Protein AF-F2WYL9-F1 (afdb_monomer_lite)

Radius of gyration: 19.85 Å; chains: 1; bounding box: 37×37×51 Å

Secondary structure (DSSP, 8-state):
-HHHHHHTT--GGGTTS--HHHHHHHHHHHHHHHHIIIIIS----EEEEEP-TT--HHHHHHHHHHHHTTT-EEEEE-HHHHGGGGGHHHHHHHHHHHHH-------SS-TTS-HHHHHHHHIIIII--S-----HHHHHHHHHHHHTTGGGSPP-

Structure (mmCIF, N/CA/C/O backbone):
data_AF-F2WYL9-F1
#
_entry.id   AF-F2WYL9-F1
#
loop_
_atom_site.group_PDB
_atom_site.id
_atom_site.type_symbol
_atom_site.label_atom_id
_atom_site.label_alt_id
_atom_site.label_comp_id
_atom_site.label_asym_id
_atom_site.label_entity_id
_atom_site.label_seq_id
_atom_site.pdbx_PDB_ins_code
_atom_site.Cartn_x
_atom_site.Cartn_y
_atom_site.Cartn_z
_atom_site.occupancy
_atom_site.B_iso_or_equiv
_atom_site.auth_seq_id
_atom_site.auth_comp_id
_atom_site.auth_asym_id
_atom_site.auth_atom_id
_atom_site.pdbx_PDB_model_num
ATOM 1 N N . VAL A 1 1 ? 11.515 -5.581 -8.769 1.00 95.75 1 VAL A N 1
ATOM 2 C CA . VAL A 1 1 ? 10.721 -6.826 -8.972 1.00 95.75 1 VAL A CA 1
ATOM 3 C C . VAL A 1 1 ? 11.004 -7.931 -7.950 1.00 95.75 1 VAL A C 1
ATOM 5 O O . VAL A 1 1 ? 10.072 -8.541 -7.438 1.00 95.75 1 VAL A O 1
ATOM 8 N N . ARG A 1 2 ? 12.271 -8.191 -7.610 1.00 97.56 2 ARG A N 1
ATOM 9 C CA . ARG A 1 2 ? 12.705 -9.272 -6.697 1.00 97.56 2 ARG A CA 1
ATOM 10 C C . ARG A 1 2 ? 11.898 -9.432 -5.397 1.00 97.56 2 ARG A C 1
ATOM 12 O O . ARG A 1 2 ? 11.542 -10.547 -5.045 1.00 97.56 2 ARG A O 1
ATOM 19 N N . ALA A 1 3 ? 11.575 -8.340 -4.701 1.00 98.12 3 ALA A N 1
ATOM 20 C CA . ALA A 1 3 ? 10.785 -8.400 -3.464 1.00 98.12 3 ALA A CA 1
ATOM 21 C C . ALA A 1 3 ? 9.373 -8.976 -3.678 1.00 98.12 3 ALA A C 1
ATOM 23 O O . ALA A 1 3 ? 8.871 -9.709 -2.834 1.00 98.12 3 ALA A O 1
ATOM 24 N N . LEU A 1 4 ? 8.754 -8.712 -4.832 1.00 98.44 4 LEU A N 1
ATOM 25 C CA . LEU A 1 4 ? 7.452 -9.283 -5.166 1.00 98.44 4 LEU A CA 1
ATOM 26 C C . LEU A 1 4 ? 7.575 -10.779 -5.461 1.00 98.44 4 LEU A C 1
ATOM 28 O O . LEU A 1 4 ? 6.789 -11.553 -4.938 1.00 98.44 4 LEU A O 1
ATOM 32 N N . LYS A 1 5 ? 8.616 -11.223 -6.177 1.00 98.44 5 LYS A N 1
ATOM 33 C CA . LYS A 1 5 ? 8.894 -12.665 -6.324 1.00 98.44 5 LYS A CA 1
ATOM 34 C C . LYS A 1 5 ? 9.099 -13.362 -4.976 1.00 98.44 5 LYS A C 1
ATOM 36 O O . LYS A 1 5 ? 8.623 -14.477 -4.788 1.00 98.44 5 LYS A O 1
ATOM 41 N N . TYR A 1 6 ? 9.761 -12.694 -4.031 1.00 98.31 6 TYR A N 1
ATOM 42 C CA . TYR A 1 6 ? 9.919 -13.198 -2.666 1.00 98.31 6 TYR A CA 1
ATOM 43 C C . TYR A 1 6 ? 8.570 -13.336 -1.945 1.00 98.31 6 TYR A C 1
ATOM 45 O O . TYR A 1 6 ? 8.294 -14.388 -1.377 1.00 98.31 6 TYR A O 1
ATOM 53 N N . ASN A 1 7 ? 7.691 -12.331 -2.040 1.00 98.38 7 ASN A N 1
ATOM 54 C CA . ASN A 1 7 ? 6.317 -12.430 -1.528 1.00 98.38 7 ASN A CA 1
ATOM 55 C C . ASN A 1 7 ? 5.516 -13.560 -2.200 1.00 98.38 7 ASN A C 1
ATOM 57 O O . ASN A 1 7 ? 4.626 -14.130 -1.581 1.00 98.38 7 ASN A O 1
ATOM 61 N N . GLY A 1 8 ? 5.851 -13.908 -3.444 1.00 98.06 8 GLY A N 1
ATOM 62 C CA . GLY A 1 8 ? 5.303 -15.060 -4.160 1.00 98.06 8 GLY A CA 1
ATOM 63 C C . GLY A 1 8 ? 5.914 -16.414 -3.785 1.00 98.06 8 GLY A C 1
ATOM 64 O O . GLY A 1 8 ? 5.547 -17.420 -4.390 1.00 98.06 8 GLY A O 1
ATOM 65 N N . GLY A 1 9 ? 6.839 -16.453 -2.819 1.00 97.94 9 GLY A N 1
ATOM 66 C CA . GLY A 1 9 ? 7.432 -17.678 -2.275 1.00 97.94 9 GLY A CA 1
ATOM 67 C C . GLY A 1 9 ? 8.815 -18.049 -2.819 1.00 97.94 9 GLY A C 1
ATOM 68 O O . GLY A 1 9 ? 9.329 -19.108 -2.464 1.00 97.94 9 GLY A O 1
ATOM 69 N N . VAL A 1 10 ? 9.448 -17.216 -3.654 1.00 98.06 10 VAL A N 1
ATOM 70 C CA . VAL A 1 10 ? 10.802 -17.509 -4.162 1.00 98.06 10 VAL A CA 1
ATOM 71 C C . VAL A 1 10 ? 11.840 -17.299 -3.053 1.00 98.06 10 VAL A C 1
ATOM 73 O O . VAL A 1 10 ? 11.892 -16.209 -2.473 1.00 98.06 10 VAL A O 1
ATOM 76 N N . PRO A 1 11 ? 12.715 -18.283 -2.770 1.00 97.25 11 PRO A N 1
ATOM 77 C CA . PRO A 1 11 ? 13.798 -18.116 -1.810 1.00 97.25 11 PRO A CA 1
ATOM 78 C C . PRO A 1 11 ? 14.732 -16.965 -2.188 1.00 97.25 11 PRO A C 1
ATOM 80 O O . PRO A 1 11 ? 14.992 -16.697 -3.359 1.00 97.25 11 PRO A O 1
ATOM 83 N N . LYS A 1 12 ? 15.322 -16.311 -1.182 1.00 95.75 12 LYS A N 1
ATOM 84 C CA . LYS A 1 12 ? 16.211 -15.153 -1.385 1.00 95.75 12 LYS A CA 1
ATOM 85 C C . LYS A 1 12 ? 17.369 -15.426 -2.361 1.00 95.75 12 LYS A C 1
ATOM 87 O O . LYS A 1 12 ? 17.791 -14.502 -3.057 1.00 95.75 12 LYS A O 1
ATOM 92 N N . ALA A 1 13 ? 17.870 -16.662 -2.396 1.00 96.12 13 ALA A N 1
ATOM 93 C CA . ALA A 1 13 ? 18.974 -17.081 -3.258 1.00 96.12 13 ALA A CA 1
ATOM 94 C C . ALA A 1 13 ? 18.611 -17.092 -4.756 1.00 96.12 13 ALA A C 1
ATOM 96 O O . ALA A 1 13 ? 19.484 -16.857 -5.586 1.00 96.12 13 ALA A O 1
ATOM 97 N N . ASP A 1 14 ? 17.329 -17.260 -5.094 1.00 95.75 14 ASP A N 1
ATOM 98 C CA . ASP A 1 14 ? 16.874 -17.532 -6.466 1.00 95.75 14 ASP A CA 1
ATOM 99 C C . ASP A 1 14 ? 16.188 -16.326 -7.131 1.00 95.75 14 ASP A C 1
ATOM 101 O O . ASP A 1 14 ? 15.687 -16.410 -8.251 1.00 95.75 14 ASP A O 1
ATOM 105 N N . LEU A 1 15 ? 16.182 -15.165 -6.466 1.00 96.56 15 LEU A N 1
ATOM 106 C CA . LEU A 1 15 ? 15.443 -13.973 -6.907 1.00 96.56 15 LEU A CA 1
ATOM 107 C C . LEU A 1 15 ? 15.947 -13.348 -8.217 1.00 96.56 15 LEU A C 1
ATOM 109 O O . LEU A 1 15 ? 15.254 -12.500 -8.779 1.00 96.56 15 LEU A O 1
ATOM 113 N N . ASN A 1 16 ? 17.141 -13.716 -8.679 1.00 96.25 16 ASN A N 1
ATOM 114 C CA . ASN A 1 16 ? 17.754 -13.142 -9.879 1.00 96.25 16 ASN A CA 1
ATOM 115 C C . ASN A 1 16 ? 17.255 -13.790 -11.178 1.00 96.25 16 ASN A C 1
ATOM 117 O O . ASN A 1 16 ? 17.472 -13.228 -12.245 1.00 96.25 16 ASN A O 1
ATOM 121 N N . ASN A 1 17 ? 16.587 -14.943 -11.097 1.00 96.44 17 ASN A N 1
ATOM 122 C CA . ASN A 1 17 ? 16.010 -15.609 -12.261 1.00 96.44 17 ASN A CA 1
ATOM 123 C C . ASN A 1 17 ? 14.619 -15.044 -12.550 1.00 96.44 17 ASN A C 1
ATOM 125 O O . ASN A 1 17 ? 13.868 -14.757 -11.612 1.00 96.44 17 ASN A O 1
ATOM 129 N N . GLU A 1 18 ? 14.265 -14.898 -13.827 1.00 98.06 18 GLU A N 1
ATOM 130 C CA . GLU A 1 18 ? 12.906 -14.519 -14.216 1.00 98.06 18 GLU A CA 1
ATOM 131 C C . GLU A 1 18 ? 11.893 -15.525 -13.654 1.00 98.06 18 GLU A C 1
ATOM 133 O O . GLU A 1 18 ? 12.087 -16.737 -13.759 1.00 98.06 18 GLU A O 1
ATOM 138 N N . ASN A 1 19 ? 10.812 -15.027 -13.048 1.00 98.12 19 ASN A N 1
ATOM 139 C CA . ASN A 1 19 ? 9.705 -15.879 -12.620 1.00 98.12 19 ASN A CA 1
ATOM 140 C C . ASN A 1 19 ? 8.388 -15.091 -12.581 1.00 98.12 19 ASN A C 1
ATOM 142 O O . ASN A 1 19 ? 8.024 -14.513 -11.553 1.00 98.12 19 ASN A O 1
ATOM 146 N N . LEU A 1 20 ? 7.677 -15.074 -13.712 1.00 98.56 20 LEU A N 1
ATOM 147 C CA . LEU A 1 20 ? 6.397 -14.374 -13.853 1.00 98.56 20 LEU A CA 1
ATOM 148 C C . LEU A 1 20 ? 5.303 -14.958 -12.952 1.00 98.56 20 LEU A C 1
ATOM 150 O O . LEU A 1 20 ? 4.512 -14.201 -12.401 1.00 98.56 20 LEU A O 1
ATOM 154 N N . GLU A 1 21 ? 5.286 -16.277 -12.748 1.00 98.38 21 GLU A N 1
ATOM 155 C CA . GLU A 1 21 ? 4.284 -16.938 -11.905 1.00 98.38 21 GLU A CA 1
ATOM 156 C C . GLU A 1 21 ? 4.423 -16.511 -10.437 1.00 98.38 21 GLU A C 1
ATOM 158 O O . GLU A 1 21 ? 3.450 -16.112 -9.795 1.00 98.38 21 GLU A O 1
ATOM 163 N N . ALA A 1 22 ? 5.642 -16.544 -9.897 1.00 98.31 22 ALA A N 1
ATOM 164 C CA . ALA A 1 22 ? 5.891 -16.086 -8.537 1.00 98.31 22 ALA A CA 1
ATOM 165 C C . ALA A 1 22 ? 5.689 -14.575 -8.395 1.00 98.31 22 ALA A C 1
ATOM 167 O O . ALA A 1 22 ? 5.165 -14.110 -7.384 1.00 98.31 22 ALA A O 1
ATOM 168 N N . LEU A 1 23 ? 6.079 -13.797 -9.406 1.00 98.50 23 LEU A N 1
ATOM 169 C CA . LEU A 1 23 ? 5.814 -12.364 -9.425 1.00 98.50 23 LEU A CA 1
ATOM 170 C C . LEU A 1 23 ? 4.308 -12.084 -9.349 1.00 98.50 23 LEU A C 1
ATOM 172 O O . LEU A 1 23 ? 3.888 -11.268 -8.530 1.00 98.50 23 LEU A O 1
ATOM 176 N N . GLU A 1 24 ? 3.496 -12.792 -10.135 1.00 98.44 24 GLU A N 1
ATOM 177 C CA . GLU A 1 24 ? 2.036 -12.692 -10.093 1.00 98.44 24 GLU A CA 1
ATOM 178 C C . GLU A 1 24 ? 1.464 -13.102 -8.732 1.00 98.44 24 GLU A C 1
ATOM 180 O O . GLU A 1 24 ? 0.591 -12.411 -8.211 1.00 98.44 24 GLU A O 1
ATOM 185 N N . LYS A 1 25 ? 2.000 -14.156 -8.106 1.00 98.56 25 LYS A N 1
ATOM 186 C CA . LYS A 1 25 ? 1.599 -14.590 -6.756 1.00 98.56 25 LYS A CA 1
ATOM 187 C C . LYS A 1 25 ? 1.953 -13.589 -5.655 1.00 98.56 25 LYS A C 1
ATOM 189 O O . LYS A 1 25 ? 1.237 -13.515 -4.662 1.00 98.56 25 LYS A O 1
ATOM 194 N N . GLY A 1 26 ? 3.036 -12.827 -5.804 1.00 98.56 26 GLY A N 1
ATOM 195 C CA . GLY A 1 26 ? 3.473 -11.847 -4.804 1.00 98.56 26 GLY A CA 1
ATOM 196 C C . GLY A 1 26 ? 3.006 -10.411 -5.045 1.00 98.56 26 GLY A C 1
ATOM 197 O O . GLY A 1 26 ? 3.045 -9.585 -4.130 1.00 98.56 26 GLY A O 1
ATOM 198 N N . LEU A 1 27 ? 2.522 -10.108 -6.250 1.00 98.50 27 LEU A N 1
ATOM 199 C CA . LEU A 1 27 ? 1.911 -8.829 -6.612 1.00 98.50 27 LEU A CA 1
ATOM 200 C C . LEU A 1 27 ? 0.766 -8.372 -5.689 1.00 98.50 27 LEU A C 1
ATOM 202 O O . LEU A 1 27 ? 0.722 -7.170 -5.418 1.00 98.50 27 LEU A O 1
ATOM 206 N N . PRO A 1 28 ? -0.107 -9.249 -5.145 1.00 98.50 28 PRO A N 1
ATOM 207 C CA . PRO A 1 28 ? -1.155 -8.849 -4.207 1.00 98.50 28 PRO A CA 1
ATOM 208 C C . PRO A 1 28 ? -0.656 -8.005 -3.030 1.00 98.50 28 PRO A C 1
ATOM 210 O O . PRO A 1 28 ? -1.379 -7.124 -2.575 1.00 98.50 28 PRO A O 1
ATOM 213 N N . ASN A 1 29 ? 0.591 -8.192 -2.581 1.00 98.69 29 ASN A N 1
ATOM 214 C CA . ASN A 1 29 ? 1.181 -7.341 -1.548 1.00 98.69 29 ASN A CA 1
ATOM 215 C C . ASN A 1 29 ? 1.260 -5.865 -1.989 1.00 98.69 29 ASN A C 1
ATOM 217 O O . ASN A 1 29 ? 0.783 -4.982 -1.279 1.00 98.69 29 ASN A O 1
ATOM 221 N N . LEU A 1 30 ? 1.800 -5.593 -3.182 1.00 98.62 30 LEU A N 1
ATOM 222 C CA . LEU A 1 30 ? 1.854 -4.239 -3.742 1.00 98.62 30 LEU A CA 1
ATOM 223 C C . LEU A 1 30 ? 0.451 -3.689 -4.005 1.00 98.62 30 LEU A C 1
ATOM 225 O O . LEU A 1 30 ? 0.172 -2.540 -3.667 1.00 98.62 30 LEU A O 1
ATOM 229 N N . LEU A 1 31 ? -0.427 -4.503 -4.595 1.00 98.25 31 LEU A N 1
ATOM 230 C CA . LEU A 1 31 ? -1.782 -4.077 -4.943 1.00 98.25 31 LEU A CA 1
ATOM 231 C C . LEU A 1 31 ? -2.582 -3.694 -3.693 1.00 98.25 31 LEU A C 1
ATOM 233 O O . LEU A 1 31 ? -3.231 -2.652 -3.695 1.00 98.25 31 LEU A O 1
ATOM 237 N N . LYS A 1 32 ? -2.432 -4.430 -2.585 1.00 98.50 32 LYS A N 1
ATOM 238 C CA . LYS A 1 32 ? -3.046 -4.063 -1.303 1.00 98.50 32 LYS A CA 1
ATOM 239 C C . LYS A 1 32 ? -2.548 -2.710 -0.787 1.00 98.50 32 LYS A C 1
ATOM 241 O O . LYS A 1 32 ? -3.344 -1.902 -0.316 1.00 98.50 32 LYS A O 1
ATOM 246 N N . HIS A 1 33 ? -1.253 -2.413 -0.906 1.00 98.62 33 HIS A N 1
ATOM 247 C CA . HIS A 1 33 ? -0.729 -1.093 -0.539 1.00 98.62 33 HIS A CA 1
ATOM 248 C C . HIS A 1 33 ? -1.263 0.023 -1.446 1.00 98.62 33 HIS A C 1
ATOM 250 O O . HIS A 1 33 ? -1.620 1.092 -0.949 1.00 98.62 33 HIS A O 1
ATOM 256 N N . VAL A 1 34 ? -1.375 -0.232 -2.752 1.00 98.06 34 VAL A N 1
ATOM 257 C CA . VAL A 1 34 ? -1.994 0.699 -3.704 1.00 98.06 34 VAL A CA 1
ATOM 258 C C . VAL A 1 34 ? -3.453 0.970 -3.331 1.00 98.06 34 VAL A C 1
ATOM 260 O O . VAL A 1 34 ? -3.851 2.132 -3.243 1.00 98.06 34 VAL A O 1
ATOM 263 N N . GLU A 1 35 ? -4.236 -0.070 -3.050 1.00 97.94 35 GLU A N 1
ATOM 264 C CA . GLU A 1 35 ? -5.625 0.051 -2.597 1.00 97.94 35 GLU A CA 1
ATOM 265 C C . GLU A 1 35 ? -5.733 0.815 -1.277 1.00 97.94 35 GLU A C 1
ATOM 267 O O . GLU A 1 35 ? -6.607 1.666 -1.133 1.00 97.94 35 GLU A O 1
ATOM 272 N N . ASN A 1 36 ? -4.842 0.577 -0.314 1.00 98.50 36 ASN A N 1
ATOM 273 C CA . ASN A 1 36 ? -4.866 1.307 0.952 1.00 98.50 36 ASN A CA 1
ATOM 274 C C . ASN A 1 36 ? -4.724 2.821 0.711 1.00 98.50 36 ASN A C 1
ATOM 276 O O . ASN A 1 36 ? -5.522 3.608 1.218 1.00 98.50 36 ASN A O 1
ATOM 280 N N . ILE A 1 37 ? -3.769 3.248 -0.117 1.00 97.56 37 ILE A N 1
ATOM 281 C CA . ILE A 1 37 ? -3.568 4.675 -0.416 1.00 97.56 37 ILE A CA 1
ATOM 282 C C . ILE A 1 37 ? -4.735 5.260 -1.222 1.00 97.56 37 ILE A C 1
ATOM 284 O O . ILE A 1 37 ? -5.281 6.306 -0.864 1.00 97.56 37 ILE A O 1
ATOM 288 N N . THR A 1 38 ? -5.150 4.575 -2.285 1.00 95.75 38 THR A N 1
ATOM 289 C CA . THR A 1 38 ? -6.126 5.110 -3.251 1.00 95.75 38 THR A CA 1
ATOM 290 C C . THR A 1 38 ? -7.574 4.973 -2.788 1.00 95.75 38 THR A C 1
ATOM 292 O O . THR A 1 38 ? -8.382 5.875 -3.006 1.00 95.75 38 THR A O 1
ATOM 295 N N . ASN A 1 39 ? -7.919 3.888 -2.094 1.00 96.12 39 ASN A N 1
ATOM 296 C CA . ASN A 1 39 ? -9.292 3.585 -1.696 1.00 96.12 39 ASN A CA 1
ATOM 297 C C . ASN A 1 39 ? -9.579 3.895 -0.229 1.00 96.12 39 ASN A C 1
ATOM 299 O O . ASN A 1 39 ? -10.702 4.316 0.056 1.00 96.12 39 ASN A O 1
ATOM 303 N N . VAL A 1 40 ? -8.619 3.717 0.687 1.00 97.50 40 VAL A N 1
ATOM 304 C CA . VAL A 1 40 ? -8.827 4.057 2.107 1.00 97.50 40 VAL A CA 1
ATOM 305 C C . VAL A 1 40 ? -8.512 5.526 2.334 1.00 97.50 40 VAL A C 1
ATOM 307 O O . VAL A 1 40 ? -9.408 6.267 2.725 1.00 97.50 40 VAL A O 1
ATOM 310 N N . TYR A 1 41 ? -7.292 5.962 2.016 1.00 97.75 41 TYR A N 1
ATOM 311 C CA . TYR A 1 41 ? -6.871 7.350 2.237 1.00 97.75 41 TYR A CA 1
ATOM 312 C C . TYR A 1 41 ? -7.298 8.319 1.131 1.00 97.75 41 TYR A C 1
ATOM 314 O O . TYR A 1 41 ? -7.184 9.525 1.326 1.00 97.75 41 TYR A O 1
ATOM 322 N N . LYS A 1 42 ? -7.816 7.815 0.001 1.00 96.19 42 LYS A N 1
ATOM 323 C CA . LYS A 1 42 ? -8.322 8.620 -1.129 1.00 96.19 42 LYS A CA 1
ATOM 324 C C . LYS A 1 42 ? -7.283 9.581 -1.715 1.00 96.19 42 LYS A C 1
ATOM 326 O O . LYS A 1 42 ? -7.622 10.673 -2.168 1.00 96.19 42 LYS A O 1
ATOM 331 N N . LEU A 1 43 ? -6.020 9.160 -1.720 1.00 95.38 43 LEU A N 1
ATOM 332 C CA . LEU A 1 43 ? -4.918 9.920 -2.300 1.00 95.38 43 LEU A CA 1
ATOM 333 C C . LEU A 1 43 ? -4.517 9.354 -3.668 1.00 95.38 43 LEU A C 1
ATOM 335 O O . LEU A 1 43 ? -4.507 8.131 -3.842 1.00 95.38 43 LEU A O 1
ATOM 339 N N . PRO A 1 44 ? -4.145 10.211 -4.637 1.00 94.88 44 PRO A N 1
ATOM 340 C CA . PRO A 1 44 ? -3.518 9.746 -5.865 1.00 94.88 44 PRO A CA 1
ATOM 341 C C . PRO A 1 44 ? -2.174 9.071 -5.556 1.00 94.88 44 PRO A C 1
ATOM 343 O O . PRO A 1 44 ? -1.451 9.487 -4.650 1.00 94.88 44 PRO A O 1
ATOM 346 N N . ALA A 1 45 ? -1.826 8.038 -6.324 1.00 95.62 45 ALA A N 1
ATOM 347 C CA . ALA A 1 45 ? -0.605 7.265 -6.123 1.00 95.62 45 ALA A CA 1
ATOM 348 C C . ALA A 1 45 ? 0.102 6.964 -7.448 1.00 95.62 45 ALA A C 1
ATOM 350 O O . ALA A 1 45 ? -0.532 6.785 -8.487 1.00 95.62 45 ALA A O 1
ATOM 351 N N . VAL A 1 46 ? 1.427 6.855 -7.372 1.00 97.50 46 VAL A N 1
ATOM 352 C CA . VAL A 1 46 ? 2.306 6.301 -8.407 1.00 97.50 46 VAL A CA 1
ATOM 353 C C . VAL A 1 46 ? 3.188 5.244 -7.759 1.00 97.50 46 VAL A C 1
ATOM 355 O O . VAL A 1 46 ? 3.681 5.434 -6.646 1.00 97.50 46 VAL A O 1
ATOM 358 N N . VAL A 1 47 ? 3.407 4.131 -8.453 1.00 98.56 47 VAL A N 1
ATOM 359 C CA . VAL A 1 47 ? 4.355 3.102 -8.022 1.00 98.56 47 VAL A CA 1
ATOM 360 C C . VAL A 1 47 ? 5.707 3.360 -8.679 1.00 98.56 47 VAL A C 1
ATOM 362 O O . VAL A 1 47 ? 5.826 3.366 -9.903 1.00 98.56 47 VAL A O 1
ATOM 365 N N . ALA A 1 48 ? 6.744 3.529 -7.864 1.00 98.44 48 ALA A N 1
ATOM 366 C CA . ALA A 1 48 ? 8.122 3.579 -8.334 1.00 98.44 48 ALA A CA 1
ATOM 367 C C . ALA A 1 48 ? 8.754 2.182 -8.247 1.00 98.44 48 ALA A C 1
ATOM 369 O O . ALA A 1 48 ? 8.878 1.618 -7.157 1.00 98.44 48 ALA A O 1
ATOM 370 N N . ILE A 1 49 ? 9.180 1.620 -9.379 1.00 97.62 49 ILE A N 1
ATOM 371 C CA . ILE A 1 49 ? 9.972 0.385 -9.392 1.00 97.62 49 ILE A CA 1
ATOM 372 C C . ILE A 1 49 ? 11.441 0.766 -9.450 1.00 97.62 49 ILE A C 1
ATOM 374 O O . ILE A 1 49 ? 11.900 1.316 -10.443 1.00 97.62 49 ILE A O 1
ATOM 378 N N . ASN A 1 50 ? 12.198 0.426 -8.412 1.00 97.38 50 ASN A N 1
ATOM 379 C CA . ASN A 1 50 ? 13.651 0.538 -8.469 1.00 97.38 50 ASN A CA 1
ATOM 380 C C . ASN A 1 50 ? 14.206 -0.494 -9.455 1.00 97.38 50 ASN A C 1
ATOM 382 O O . ASN A 1 50 ? 13.985 -1.695 -9.276 1.00 97.38 50 ASN A O 1
ATOM 386 N N . ALA A 1 51 ? 14.909 -0.014 -10.479 1.00 94.12 51 ALA A N 1
ATOM 387 C CA . ALA A 1 51 ? 15.526 -0.851 -11.494 1.00 94.12 51 ALA A CA 1
ATOM 388 C C . ALA A 1 51 ? 16.605 -1.745 -10.877 1.00 94.12 51 ALA A C 1
ATOM 390 O O . ALA A 1 51 ? 17.400 -1.304 -10.043 1.00 94.12 51 ALA A O 1
ATOM 391 N N . PHE A 1 52 ? 16.657 -2.997 -11.321 1.00 95.69 52 PHE A N 1
ATOM 392 C CA . PHE A 1 52 ? 17.715 -3.929 -10.958 1.00 95.69 52 PHE A CA 1
ATOM 393 C C . PHE A 1 52 ? 18.241 -4.621 -12.223 1.00 95.69 52 PHE A C 1
ATOM 395 O O . PHE A 1 52 ? 17.430 -4.940 -13.089 1.00 95.69 52 PHE A O 1
ATOM 402 N N . PRO A 1 53 ? 19.557 -4.895 -12.353 1.00 93.25 53 PRO A N 1
ATOM 403 C CA . PRO A 1 53 ? 20.131 -5.430 -13.596 1.00 93.25 53 PRO A CA 1
ATOM 404 C C . PRO A 1 53 ? 19.536 -6.757 -14.081 1.00 93.25 53 PRO A C 1
ATOM 406 O O . PRO A 1 53 ? 19.648 -7.085 -15.255 1.00 93.25 53 PRO A O 1
ATOM 409 N N . THR A 1 54 ? 18.946 -7.537 -13.174 1.00 95.00 54 THR A N 1
ATOM 410 C CA . THR A 1 54 ? 18.365 -8.853 -13.474 1.00 95.00 54 THR A CA 1
ATOM 411 C C . THR A 1 54 ? 16.865 -8.803 -13.745 1.00 95.00 54 THR A C 1
ATOM 413 O O . THR A 1 54 ? 16.290 -9.832 -14.080 1.00 95.00 54 THR A O 1
ATOM 416 N N . ASP A 1 55 ? 16.214 -7.656 -13.527 1.00 96.00 55 ASP A N 1
ATOM 417 C CA . ASP A 1 55 ? 14.776 -7.520 -13.755 1.00 96.00 55 ASP A CA 1
ATOM 418 C C . ASP A 1 55 ? 14.517 -7.525 -15.273 1.00 96.00 55 ASP A C 1
ATOM 420 O O . ASP A 1 55 ? 15.156 -6.783 -16.025 1.00 96.00 55 ASP A O 1
ATOM 424 N N . THR A 1 56 ? 13.592 -8.363 -15.742 1.00 97.81 56 THR A N 1
ATOM 425 C CA . THR A 1 56 ? 13.316 -8.481 -17.182 1.00 97.81 56 THR A CA 1
ATOM 426 C C . THR A 1 56 ? 12.217 -7.524 -17.638 1.00 97.81 56 THR A C 1
ATOM 428 O O . THR A 1 56 ? 11.367 -7.085 -16.860 1.00 97.81 56 THR A O 1
ATOM 431 N N . ALA A 1 57 ? 12.181 -7.224 -18.939 1.00 97.25 57 ALA A N 1
ATOM 432 C CA . ALA A 1 57 ? 11.115 -6.407 -19.519 1.00 97.25 57 ALA A CA 1
ATOM 433 C C . ALA A 1 57 ? 9.722 -7.039 -19.323 1.00 97.25 57 ALA A C 1
ATOM 435 O O . ALA A 1 57 ? 8.749 -6.318 -19.111 1.00 97.25 57 ALA A O 1
ATOM 436 N N . ALA A 1 58 ? 9.629 -8.375 -19.351 1.00 98.31 58 ALA A N 1
ATOM 437 C CA . ALA A 1 58 ? 8.379 -9.094 -19.121 1.00 98.31 58 ALA A CA 1
ATOM 438 C C . ALA A 1 58 ? 7.895 -8.939 -17.671 1.00 98.31 58 ALA A C 1
ATOM 440 O O . ALA A 1 58 ? 6.718 -8.665 -17.440 1.00 98.31 58 ALA A O 1
ATOM 441 N N . GLU A 1 59 ? 8.803 -9.042 -16.697 1.00 98.44 59 GLU A N 1
ATOM 442 C CA . GLU A 1 59 ? 8.479 -8.831 -15.285 1.00 98.44 59 GLU A CA 1
ATOM 443 C C . GLU A 1 59 ? 8.024 -7.396 -15.010 1.00 98.44 59 GLU A C 1
ATOM 445 O O . GLU A 1 59 ? 7.009 -7.183 -14.345 1.00 98.44 59 GLU A O 1
ATOM 450 N N . LEU A 1 60 ? 8.743 -6.404 -15.542 1.00 98.12 60 LEU A N 1
ATOM 451 C CA . LEU A 1 60 ? 8.377 -4.994 -15.392 1.00 98.12 60 LEU A CA 1
ATOM 452 C C . LEU A 1 60 ? 7.003 -4.706 -16.004 1.00 98.12 60 LEU A C 1
ATOM 454 O O . LEU A 1 60 ? 6.172 -4.058 -15.363 1.00 98.12 60 LEU A O 1
ATOM 458 N N . LYS A 1 61 ? 6.740 -5.248 -17.199 1.00 98.19 61 LYS A N 1
ATOM 459 C CA . LYS A 1 61 ? 5.450 -5.111 -17.876 1.00 98.19 61 LYS A CA 1
ATOM 460 C C . LYS A 1 61 ? 4.305 -5.732 -17.077 1.00 98.19 61 LYS A C 1
ATOM 462 O O . LYS A 1 61 ? 3.242 -5.126 -16.982 1.00 98.19 61 LYS A O 1
ATOM 467 N N . LEU A 1 62 ? 4.514 -6.901 -16.471 1.00 98.50 62 LEU A N 1
ATOM 468 C CA . LEU A 1 62 ? 3.493 -7.532 -15.634 1.00 98.50 62 LEU A CA 1
ATOM 469 C C . LEU A 1 62 ? 3.112 -6.643 -14.439 1.00 98.50 62 LEU A C 1
ATOM 471 O O . LEU A 1 62 ? 1.926 -6.499 -14.138 1.00 98.50 62 LEU A O 1
ATOM 475 N N . VAL A 1 63 ? 4.092 -6.021 -13.774 1.00 98.38 63 VAL A N 1
ATOM 476 C CA . VAL A 1 63 ? 3.805 -5.089 -12.668 1.00 98.38 63 VAL A CA 1
ATOM 477 C C . VAL A 1 63 ? 3.047 -3.860 -13.174 1.00 98.38 63 VAL A C 1
ATOM 479 O O . VAL A 1 63 ? 2.058 -3.463 -12.558 1.00 98.38 63 VAL A O 1
ATOM 482 N N . GLU A 1 64 ? 3.467 -3.287 -14.304 1.00 98.12 64 GLU A N 1
ATOM 483 C CA . GLU A 1 64 ? 2.788 -2.147 -14.927 1.00 98.12 64 GLU A CA 1
ATOM 484 C C . GLU A 1 64 ? 1.323 -2.456 -15.254 1.00 98.12 64 GLU A C 1
ATOM 486 O O . GLU A 1 64 ? 0.435 -1.715 -14.831 1.00 98.12 64 GLU A O 1
ATOM 491 N N . ASP A 1 65 ? 1.055 -3.571 -15.936 1.00 98.25 65 ASP A N 1
ATOM 492 C CA . ASP A 1 65 ? -0.297 -3.959 -16.342 1.00 98.25 65 ASP A CA 1
ATOM 493 C C . ASP A 1 65 ? -1.217 -4.163 -15.122 1.00 98.25 65 ASP A C 1
ATOM 495 O O . ASP A 1 65 ? -2.370 -3.721 -15.123 1.00 98.25 65 ASP A O 1
ATOM 499 N N . LYS A 1 66 ? -0.705 -4.781 -14.048 1.00 98.25 66 LYS A N 1
ATOM 500 C CA . LYS A 1 66 ? -1.476 -5.050 -12.822 1.00 98.25 66 LYS A CA 1
ATOM 501 C C . LYS A 1 66 ? -1.761 -3.781 -12.017 1.00 98.25 66 LYS A C 1
ATOM 503 O O . LYS A 1 66 ? -2.874 -3.621 -11.526 1.00 98.25 66 LYS A O 1
ATOM 508 N N . CYS A 1 67 ? -0.806 -2.857 -11.912 1.00 98.06 67 CYS A N 1
ATOM 509 C CA . CYS A 1 67 ? -1.041 -1.556 -11.277 1.00 98.06 67 CYS A CA 1
ATOM 510 C C . CYS A 1 67 ? -1.988 -0.675 -12.105 1.00 98.06 67 CYS A C 1
ATOM 512 O O . CYS A 1 67 ? -2.876 -0.027 -11.546 1.00 98.06 67 CYS A O 1
ATOM 514 N N . LYS A 1 68 ? -1.864 -0.704 -13.437 1.00 97.00 68 LYS A N 1
ATOM 515 C CA . LYS A 1 68 ? -2.727 0.055 -14.349 1.00 97.00 68 LYS A CA 1
ATOM 516 C C . LYS A 1 68 ? -4.188 -0.381 -14.268 1.00 97.00 68 LYS A C 1
ATOM 518 O O . LYS A 1 68 ? -5.072 0.463 -14.385 1.00 97.00 68 LYS A O 1
ATOM 523 N N . ALA A 1 69 ? -4.454 -1.663 -14.011 1.00 96.75 69 ALA A N 1
ATOM 524 C CA . ALA A 1 69 ? -5.808 -2.162 -13.759 1.00 96.75 69 ALA A CA 1
ATOM 525 C C . ALA A 1 69 ? -6.474 -1.526 -12.519 1.00 96.75 69 ALA A C 1
ATOM 527 O O . ALA A 1 69 ? -7.699 -1.462 -12.459 1.00 96.75 69 ALA A O 1
ATOM 528 N N . LEU A 1 70 ? -5.687 -1.006 -11.568 1.00 95.25 70 LEU A N 1
ATOM 529 C CA . LEU A 1 70 ? -6.159 -0.220 -10.419 1.00 95.25 70 LEU A CA 1
ATOM 530 C C . LEU A 1 70 ? -6.131 1.299 -10.671 1.00 95.25 70 LEU A C 1
ATOM 532 O O . LEU A 1 70 ? -6.314 2.086 -9.746 1.00 95.25 70 LEU A O 1
ATOM 536 N N . GLY A 1 71 ? -5.870 1.732 -11.908 1.00 94.69 71 GLY A N 1
ATOM 537 C CA . GLY A 1 71 ? -5.757 3.148 -12.263 1.00 94.69 71 GLY A CA 1
ATOM 538 C C . GLY A 1 71 ? -4.470 3.820 -11.776 1.00 94.69 71 GLY A C 1
ATOM 539 O O . GLY A 1 71 ? -4.402 5.048 -11.767 1.00 94.69 71 GLY A O 1
ATOM 540 N N . VAL A 1 72 ? -3.453 3.046 -11.380 1.00 97.00 72 VAL A N 1
ATOM 541 C CA . VAL A 1 72 ? -2.176 3.569 -10.879 1.00 97.00 72 VAL A CA 1
ATOM 542 C C . VAL A 1 72 ? -1.059 3.329 -11.882 1.00 97.00 72 VAL A C 1
ATOM 544 O O . VAL A 1 72 ? -0.820 2.208 -12.330 1.00 97.00 72 VAL A O 1
ATOM 547 N N . ASN A 1 73 ? -0.342 4.401 -12.211 1.00 97.25 73 ASN A N 1
ATOM 548 C CA . ASN A 1 73 ? 0.810 4.328 -13.095 1.00 97.25 73 ASN A CA 1
ATOM 549 C C . ASN A 1 73 ? 2.040 3.785 -12.367 1.00 97.25 73 ASN A C 1
ATOM 551 O O . ASN A 1 73 ? 2.239 4.001 -11.167 1.00 97.25 73 ASN A O 1
ATOM 555 N N . VAL A 1 74 ? 2.901 3.133 -13.142 1.00 98.12 74 VAL A N 1
ATOM 556 C CA . VAL A 1 74 ? 4.206 2.647 -12.703 1.00 98.12 74 VAL A CA 1
ATOM 557 C C . VAL A 1 74 ? 5.293 3.432 -13.423 1.00 98.12 74 VAL A C 1
ATOM 559 O O . VAL A 1 74 ? 5.204 3.663 -14.629 1.00 98.12 74 VAL A O 1
ATOM 562 N N . LYS A 1 75 ? 6.329 3.846 -12.692 1.00 98.19 75 LYS A N 1
ATOM 563 C CA . LYS A 1 75 ? 7.518 4.494 -13.251 1.00 98.19 75 LYS A CA 1
ATOM 564 C C . LYS A 1 75 ? 8.774 3.784 -12.773 1.00 98.19 75 LYS A C 1
ATOM 566 O O . LYS A 1 75 ? 8.918 3.480 -11.589 1.00 98.19 75 LYS A O 1
ATOM 571 N N . LEU A 1 76 ? 9.681 3.510 -13.706 1.00 97.00 76 LEU A N 1
ATOM 572 C CA . LEU A 1 76 ? 10.992 2.973 -13.376 1.00 97.00 76 LEU A CA 1
ATOM 573 C C . LEU A 1 76 ? 11.838 4.072 -12.722 1.00 97.00 76 LEU A C 1
ATOM 575 O O . LEU A 1 76 ? 11.826 5.221 -13.161 1.00 97.00 76 LEU A O 1
ATOM 579 N N . SER A 1 77 ? 12.560 3.700 -11.675 1.00 97.75 77 SER A N 1
ATOM 580 C CA . SER A 1 77 ? 13.486 4.544 -10.934 1.00 97.75 77 SER A CA 1
ATOM 581 C C . SER A 1 77 ? 14.888 3.963 -11.050 1.00 97.75 77 SER A C 1
ATOM 583 O O . SER A 1 77 ? 15.154 2.845 -10.605 1.00 97.75 77 SER A O 1
ATOM 585 N N . GLU A 1 78 ? 15.799 4.735 -11.629 1.00 97.31 78 GLU A N 1
ATOM 586 C CA . GLU A 1 78 ? 17.218 4.394 -11.774 1.00 97.31 78 GLU A CA 1
ATOM 587 C C . GLU A 1 78 ? 18.102 5.281 -10.884 1.00 97.31 78 GLU A C 1
ATOM 589 O O . GLU A 1 78 ? 19.307 5.395 -11.112 1.00 97.31 78 GLU A O 1
ATOM 594 N N . VAL A 1 79 ? 17.522 5.921 -9.860 1.00 96.81 79 VAL A N 1
ATOM 595 C CA . VAL A 1 79 ? 18.209 6.940 -9.044 1.00 96.81 79 VAL A CA 1
ATOM 596 C C . VAL A 1 79 ? 19.485 6.446 -8.371 1.00 96.81 79 VAL A C 1
ATOM 598 O O . VAL A 1 79 ? 20.406 7.224 -8.144 1.00 96.81 79 VAL A O 1
ATOM 601 N N . TRP A 1 80 ? 19.572 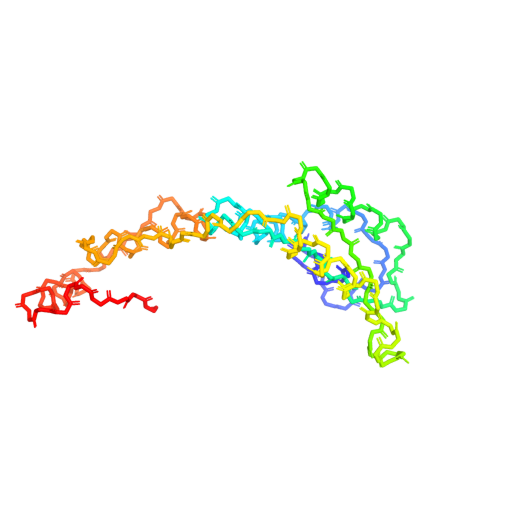5.147 -8.086 1.00 95.69 80 TRP A N 1
ATOM 602 C CA . TRP A 1 80 ? 20.778 4.548 -7.522 1.00 95.69 80 TRP A CA 1
ATOM 603 C C . TRP A 1 80 ? 21.954 4.560 -8.511 1.00 95.69 80 TRP A C 1
ATOM 605 O O . TRP A 1 80 ? 23.082 4.823 -8.111 1.00 95.69 80 TRP A O 1
ATOM 615 N N . ALA A 1 81 ? 21.693 4.312 -9.799 1.00 95.50 81 ALA A N 1
ATOM 616 C CA . ALA A 1 81 ? 22.724 4.251 -10.837 1.00 95.50 81 ALA A CA 1
ATOM 617 C C . ALA A 1 81 ? 22.974 5.609 -11.517 1.00 95.50 81 ALA A C 1
ATOM 619 O O . ALA A 1 81 ? 24.091 5.876 -11.953 1.00 95.50 81 ALA A O 1
ATOM 620 N N . LYS A 1 82 ? 21.941 6.454 -11.626 1.00 96.94 82 LYS A N 1
ATOM 621 C CA . LYS A 1 82 ? 21.954 7.698 -12.421 1.00 96.94 82 LYS A CA 1
ATOM 622 C C . LYS A 1 82 ? 21.684 8.965 -11.598 1.00 96.94 82 LYS A C 1
ATOM 624 O O . LYS A 1 82 ? 21.505 10.041 -12.161 1.00 96.94 82 LYS A O 1
ATOM 629 N N . GLY A 1 83 ? 21.614 8.866 -10.269 1.00 96.94 83 GLY A N 1
ATOM 630 C CA . GLY A 1 83 ? 21.284 10.003 -9.407 1.00 96.94 83 GLY A CA 1
ATOM 631 C C . GLY A 1 83 ? 19.922 10.617 -9.751 1.00 96.94 83 GLY A C 1
ATOM 632 O O . GLY A 1 83 ? 18.983 9.916 -10.120 1.00 96.94 83 GLY A O 1
ATOM 633 N N . GLY A 1 84 ? 19.804 11.943 -9.658 1.00 96.69 84 GLY A N 1
ATOM 634 C CA . GLY A 1 84 ? 18.540 12.643 -9.921 1.00 96.69 84 GLY A CA 1
ATOM 635 C C . GLY A 1 84 ? 17.964 12.410 -11.325 1.00 96.69 84 GLY A C 1
ATOM 636 O O . GLY A 1 84 ? 16.746 12.333 -11.471 1.00 96.69 84 GLY A O 1
ATOM 637 N N . GLU A 1 85 ? 18.815 12.221 -12.340 1.00 97.69 85 GLU A N 1
ATOM 638 C CA . GLU A 1 85 ? 18.382 11.961 -13.722 1.00 97.69 85 GLU A CA 1
ATOM 639 C C . GLU A 1 85 ? 17.544 10.677 -13.819 1.00 97.69 85 GLU A C 1
ATOM 641 O O . GLU A 1 85 ? 16.495 10.657 -14.462 1.00 97.69 85 GLU A O 1
ATOM 646 N N . GLY A 1 86 ? 17.933 9.634 -13.078 1.00 97.56 86 GLY A N 1
ATOM 647 C CA . GLY A 1 86 ? 17.205 8.364 -13.017 1.00 97.56 86 GLY A CA 1
ATOM 648 C C . GLY A 1 86 ? 15.842 8.435 -12.320 1.00 97.56 86 GLY A C 1
ATOM 649 O O . GLY A 1 86 ? 15.120 7.441 -12.307 1.00 97.56 86 GLY A O 1
ATOM 650 N N . GLY A 1 87 ? 15.491 9.573 -11.716 1.00 97.75 87 GLY A N 1
ATOM 651 C CA . GLY A 1 87 ? 14.220 9.795 -11.021 1.00 97.75 87 GLY A CA 1
ATOM 652 C C . GLY A 1 87 ? 13.257 10.721 -11.759 1.00 97.75 87 GLY A C 1
ATOM 653 O O . GLY A 1 87 ? 12.136 10.915 -11.289 1.00 97.75 87 GLY A O 1
ATOM 654 N N . VAL A 1 88 ? 13.659 11.293 -12.899 1.00 98.44 88 VAL A N 1
ATOM 655 C CA . VAL A 1 88 ? 12.883 12.325 -13.609 1.00 98.44 88 VAL A CA 1
ATOM 656 C C . VAL A 1 88 ? 11.482 11.838 -13.978 1.00 98.44 88 VAL A C 1
ATOM 658 O O . VAL A 1 88 ? 10.514 12.571 -13.797 1.00 98.44 88 VAL A O 1
ATOM 661 N N . GLU A 1 89 ? 11.343 10.598 -14.444 1.00 98.06 89 GLU A N 1
ATOM 662 C CA . GLU A 1 89 ? 10.039 10.062 -14.853 1.00 98.06 89 GLU A CA 1
ATOM 663 C C . GLU A 1 89 ? 9.101 9.803 -13.666 1.00 98.06 89 GLU A C 1
ATOM 665 O O . GLU A 1 89 ? 7.895 10.025 -13.778 1.00 98.06 89 GLU A O 1
ATOM 670 N N . VAL A 1 90 ? 9.645 9.409 -12.509 1.00 98.31 90 VAL A N 1
ATOM 671 C CA . VAL A 1 90 ? 8.875 9.327 -11.257 1.00 98.31 90 VAL A CA 1
ATOM 672 C C . VAL A 1 90 ? 8.451 10.731 -10.822 1.00 98.31 90 VAL A C 1
ATOM 674 O O . VAL A 1 90 ? 7.283 10.947 -10.514 1.00 98.31 90 VAL A O 1
ATOM 677 N N . ALA A 1 91 ? 9.370 11.702 -10.847 1.00 98.38 91 ALA A N 1
ATOM 678 C CA . ALA A 1 91 ? 9.100 13.079 -10.439 1.00 98.38 91 ALA A CA 1
ATOM 679 C C . ALA A 1 91 ? 8.025 13.749 -11.309 1.00 98.38 91 ALA A C 1
ATOM 681 O O . ALA A 1 91 ? 7.097 14.351 -10.773 1.00 98.38 91 ALA A O 1
ATOM 682 N N . LYS A 1 92 ? 8.101 13.597 -12.637 1.00 98.38 92 LYS A N 1
ATOM 683 C CA . LYS A 1 92 ? 7.071 14.088 -13.567 1.00 98.38 92 LYS A CA 1
ATOM 684 C C . LYS A 1 92 ? 5.700 13.504 -13.250 1.00 98.38 92 LYS A C 1
ATOM 686 O O . LYS A 1 92 ? 4.715 14.232 -13.262 1.00 98.38 92 LYS A O 1
ATOM 691 N N . GLU A 1 93 ? 5.633 12.207 -12.954 1.00 97.75 93 GLU A N 1
ATOM 692 C CA . GLU A 1 93 ? 4.366 11.561 -12.618 1.00 97.75 93 GLU A CA 1
ATOM 693 C C . GLU A 1 93 ? 3.813 12.041 -11.272 1.00 97.75 93 GLU A C 1
ATOM 695 O O . GLU A 1 93 ? 2.615 12.288 -11.167 1.00 97.75 93 GLU A O 1
ATOM 700 N N . VAL A 1 94 ? 4.670 12.247 -10.268 1.00 97.31 94 VAL A N 1
ATOM 701 C CA . VAL A 1 94 ? 4.271 12.851 -8.987 1.00 97.31 94 VAL A CA 1
ATOM 702 C C . VAL A 1 94 ? 3.698 14.254 -9.201 1.00 97.31 94 VAL A C 1
ATOM 704 O O . VAL A 1 94 ? 2.605 14.534 -8.715 1.00 97.31 94 VAL A O 1
ATOM 707 N N . VAL A 1 95 ? 4.384 15.115 -9.961 1.00 97.75 95 VAL A N 1
ATOM 708 C CA . VAL A 1 95 ? 3.897 16.470 -10.281 1.00 97.75 95 VAL A CA 1
ATOM 709 C C . VAL A 1 95 ? 2.556 16.401 -11.009 1.00 97.75 95 VAL A C 1
ATOM 711 O O . VAL A 1 95 ? 1.601 17.041 -10.580 1.00 97.75 95 VAL A O 1
ATOM 714 N N . ARG A 1 96 ? 2.438 15.546 -12.033 1.00 96.81 96 ARG A N 1
ATOM 715 C CA . ARG A 1 96 ? 1.187 15.346 -12.775 1.00 96.81 96 ARG A CA 1
ATOM 716 C C . ARG A 1 96 ? 0.032 14.933 -11.858 1.00 96.81 96 ARG A C 1
ATOM 718 O O . ARG A 1 96 ? -1.081 15.417 -12.033 1.00 96.81 96 ARG A O 1
ATOM 725 N N . LEU A 1 97 ? 0.270 14.031 -10.903 1.00 95.31 97 LEU A N 1
ATOM 726 C CA . LEU A 1 97 ? -0.746 13.590 -9.940 1.00 95.31 97 LEU A CA 1
ATOM 727 C C . LEU A 1 97 ? -1.146 14.696 -8.959 1.00 95.31 97 LEU A C 1
ATOM 729 O O . LEU A 1 97 ? -2.317 14.771 -8.596 1.00 95.31 97 LEU A O 1
ATOM 733 N N . ILE A 1 98 ? -0.204 15.547 -8.550 1.00 95.31 98 ILE A N 1
ATOM 734 C CA . ILE A 1 98 ? -0.479 16.710 -7.697 1.00 95.31 98 ILE A CA 1
ATOM 735 C C . ILE A 1 98 ? -1.311 17.751 -8.457 1.00 95.31 98 ILE A C 1
ATOM 737 O O . ILE A 1 98 ? -2.270 18.277 -7.905 1.00 95.31 98 ILE A O 1
ATOM 741 N N . GLU A 1 99 ? -0.973 18.030 -9.716 1.00 94.88 99 GLU A N 1
ATOM 742 C CA . GLU A 1 99 ? -1.654 19.040 -10.538 1.00 94.88 99 GLU A CA 1
ATOM 743 C C . GLU A 1 99 ? -3.040 18.590 -11.021 1.00 94.88 99 GLU A C 1
ATOM 745 O O . GLU A 1 99 ? -3.962 19.400 -11.089 1.00 94.88 99 GLU A O 1
ATOM 750 N N . ALA A 1 100 ? -3.201 17.309 -11.369 1.00 89.06 100 ALA A N 1
ATOM 751 C CA . ALA A 1 100 ? -4.465 16.760 -11.869 1.00 89.06 100 ALA A CA 1
ATOM 752 C C . ALA A 1 100 ? -5.393 16.237 -10.761 1.00 89.06 100 ALA A C 1
ATOM 754 O O . ALA A 1 100 ? -6.568 15.967 -11.015 1.00 89.06 100 ALA A O 1
ATOM 755 N N . GLY A 1 101 ? -4.859 16.0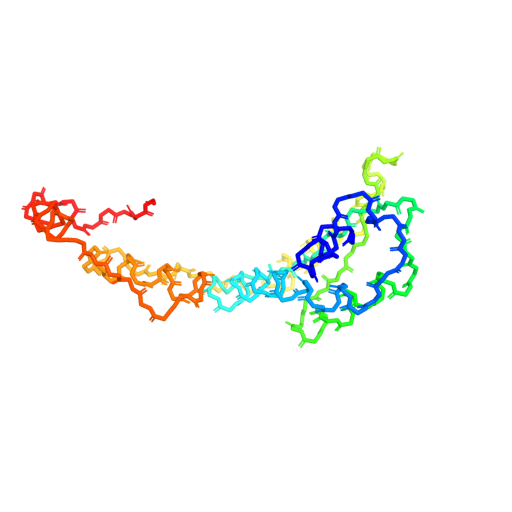02 -9.563 1.00 75.94 101 GLY A N 1
ATOM 756 C CA . GLY A 1 101 ? -5.579 15.372 -8.466 1.00 75.94 101 GLY A CA 1
ATOM 757 C C . GLY A 1 101 ? -6.439 16.355 -7.677 1.00 75.94 101 GLY A C 1
ATOM 758 O O . GLY A 1 101 ? -5.997 17.435 -7.299 1.00 75.94 101 GLY A O 1
ATOM 759 N N . GLU A 1 102 ? -7.654 15.937 -7.332 1.00 78.75 102 GLU A N 1
ATOM 760 C CA . GLU A 1 102 ? -8.410 16.554 -6.243 1.00 78.75 102 GLU A CA 1
ATOM 761 C C . GLU A 1 102 ? -7.996 15.907 -4.918 1.00 78.75 102 GLU A C 1
ATOM 763 O O . GLU A 1 102 ? -7.986 14.679 -4.792 1.00 78.75 102 GLU A O 1
ATOM 768 N N . ASN A 1 103 ? -7.686 16.716 -3.906 1.00 82.06 103 ASN A N 1
ATOM 769 C CA . ASN A 1 103 ? -7.381 16.194 -2.581 1.00 82.06 103 ASN A CA 1
ATOM 770 C C . ASN A 1 103 ? -8.674 15.780 -1.861 1.00 82.06 103 ASN A C 1
ATOM 772 O O . ASN A 1 103 ? -9.395 16.619 -1.324 1.00 82.06 103 ASN A O 1
ATOM 776 N N . LYS A 1 104 ? -8.950 14.474 -1.851 1.00 92.38 104 LYS A N 1
ATOM 777 C CA . LYS A 1 104 ? -10.092 13.856 -1.157 1.00 92.38 104 LYS A CA 1
ATOM 778 C C . LYS A 1 104 ? -9.662 13.094 0.096 1.00 92.38 104 LYS A C 1
ATOM 780 O O . LYS A 1 104 ? -10.353 12.166 0.507 1.00 92.38 104 LYS A O 1
ATOM 785 N N . PHE A 1 105 ? -8.514 13.466 0.664 1.00 96.25 105 PHE A N 1
ATOM 786 C CA . PHE A 1 105 ? -7.892 12.764 1.777 1.00 96.25 105 PHE A CA 1
ATOM 787 C C . PHE A 1 105 ? -8.854 12.517 2.940 1.00 96.25 105 PHE A C 1
ATOM 789 O O . PHE A 1 105 ? -9.575 13.414 3.378 1.00 96.25 105 PHE A O 1
ATOM 796 N N . GLN A 1 106 ? -8.797 11.303 3.481 1.00 96.81 106 GLN A N 1
ATOM 797 C CA . GLN A 1 106 ? -9.486 10.924 4.710 1.00 96.81 106 GLN A CA 1
ATOM 798 C C . GLN A 1 106 ? -8.624 9.961 5.529 1.00 96.81 106 GLN A C 1
ATOM 800 O O . GLN A 1 106 ? -7.782 9.249 4.985 1.00 96.81 106 GLN A O 1
ATOM 805 N N . PHE A 1 107 ? -8.862 9.898 6.837 1.00 97.69 107 PHE A N 1
ATOM 806 C CA . PHE A 1 107 ? -8.220 8.919 7.713 1.00 97.69 107 PHE A CA 1
ATOM 807 C C . PHE A 1 107 ? -8.912 7.550 7.636 1.00 97.69 107 PHE A C 1
ATOM 809 O O . PHE A 1 107 ? -10.058 7.426 7.205 1.00 97.69 107 PHE A O 1
ATOM 816 N N . ALA A 1 108 ? -8.226 6.501 8.098 1.00 97.56 108 ALA A N 1
ATOM 817 C CA . ALA A 1 108 ? -8.795 5.152 8.150 1.00 97.56 108 ALA A CA 1
ATOM 818 C C . ALA A 1 108 ? -9.972 5.035 9.145 1.00 97.56 108 ALA A C 1
ATOM 820 O O . ALA A 1 108 ? -10.833 4.162 8.989 1.00 97.56 108 ALA A O 1
ATOM 821 N N . TYR A 1 109 ? -10.020 5.909 10.151 1.00 98.25 109 TYR A N 1
ATOM 822 C CA . TYR A 1 109 ? -11.033 5.946 11.200 1.00 98.25 109 TYR A CA 1
ATOM 823 C C . TYR A 1 109 ? -11.202 7.369 11.753 1.00 98.25 109 TYR A C 1
ATOM 825 O O . TYR A 1 109 ? -10.333 8.218 11.561 1.00 98.25 109 TYR A O 1
ATOM 833 N N . ASP A 1 110 ? -12.307 7.602 12.459 1.00 97.56 110 ASP A N 1
ATOM 834 C CA . ASP A 1 110 ? -12.559 8.828 13.222 1.00 97.56 110 ASP A CA 1
ATOM 835 C C . ASP A 1 110 ? -12.000 8.684 14.650 1.00 97.56 110 ASP A C 1
ATOM 837 O O . ASP A 1 110 ? -12.167 7.644 15.296 1.00 97.56 110 ASP A O 1
ATOM 841 N N . THR A 1 111 ? -11.322 9.716 15.155 1.00 97.00 111 THR A N 1
ATOM 842 C CA . THR A 1 111 ? -10.792 9.765 16.526 1.00 97.00 111 THR A CA 1
ATOM 843 C C . THR A 1 111 ? -11.874 9.706 17.603 1.00 97.00 111 THR A C 1
ATOM 845 O O . THR A 1 111 ? -11.557 9.393 18.747 1.00 97.00 111 THR A O 1
ATOM 848 N N . GLU A 1 112 ? -13.132 9.954 17.262 1.00 97.31 112 GLU A N 1
ATOM 849 C CA . GLU A 1 112 ? -14.271 9.829 18.176 1.00 97.31 112 GLU A CA 1
ATOM 850 C C . GLU A 1 112 ? -14.752 8.379 18.364 1.00 97.31 112 GLU A C 1
ATOM 852 O O . GLU A 1 112 ? -15.554 8.109 19.257 1.00 97.31 112 GLU A O 1
ATOM 857 N N . LEU A 1 113 ? -14.261 7.425 17.561 1.00 98.06 113 LEU A N 1
ATOM 858 C CA . LEU A 1 113 ? -14.596 6.012 17.740 1.00 98.06 113 LEU A CA 1
ATOM 859 C C . LEU A 1 113 ? -14.019 5.441 19.051 1.00 98.06 113 LEU A C 1
ATOM 861 O O . LEU A 1 113 ? -12.953 5.875 19.496 1.00 98.06 113 LEU A O 1
ATOM 865 N N . PRO A 1 114 ? -14.652 4.406 19.633 1.00 98.12 114 PRO A N 1
ATOM 866 C CA . PRO A 1 114 ? -14.039 3.626 20.704 1.00 98.12 114 PRO A CA 1
ATOM 867 C C . PRO A 1 114 ? -12.680 3.060 20.276 1.00 98.12 114 PRO A C 1
ATOM 869 O O . PRO A 1 114 ? -12.488 2.706 19.107 1.00 98.12 114 PRO A O 1
ATOM 872 N N . ILE A 1 115 ? -11.747 2.905 21.215 1.00 98.62 115 ILE A N 1
ATOM 873 C CA . ILE A 1 115 ? -10.382 2.410 20.943 1.00 98.62 115 ILE A CA 1
ATOM 874 C C . ILE A 1 115 ? -10.415 1.075 20.183 1.00 98.62 115 ILE A C 1
ATOM 876 O O . ILE A 1 115 ? -9.678 0.889 19.213 1.00 98.62 115 ILE A O 1
ATOM 880 N N . ARG A 1 116 ? -11.330 0.177 20.566 1.00 98.06 116 ARG A N 1
ATOM 881 C CA . ARG A 1 116 ? -11.538 -1.136 19.927 1.00 98.06 116 ARG A CA 1
ATOM 882 C C . ARG A 1 116 ? -11.927 -1.038 18.457 1.00 98.06 116 ARG A C 1
ATOM 884 O O . ARG A 1 116 ? -11.511 -1.868 17.656 1.00 98.06 116 ARG A O 1
ATOM 891 N N . GLU A 1 117 ? -12.709 -0.026 18.099 1.00 98.38 117 GLU A N 1
ATOM 892 C CA . GLU A 1 117 ? -13.146 0.193 16.721 1.00 98.38 117 GLU A CA 1
ATOM 893 C C . GLU A 1 117 ? -12.036 0.823 15.878 1.00 98.38 117 GLU A C 1
ATOM 895 O O . GLU A 1 117 ? -11.912 0.509 14.697 1.00 98.38 117 GLU A O 1
ATOM 900 N N . LYS A 1 118 ? -11.167 1.649 16.474 1.00 98.62 118 LYS A N 1
ATOM 901 C CA . LYS A 1 118 ? -9.982 2.207 15.796 1.00 98.62 118 LYS A CA 1
ATOM 902 C C . LYS A 1 118 ? -8.974 1.112 15.432 1.00 98.62 118 LYS A C 1
ATOM 904 O O . LYS A 1 118 ? -8.692 0.911 14.254 1.00 98.62 118 LYS A O 1
ATOM 909 N N . ILE A 1 119 ? -8.509 0.385 16.452 1.00 98.56 119 ILE A N 1
ATOM 910 C CA . ILE A 1 119 ? -8.492 -1.081 16.488 1.00 98.56 119 ILE A CA 1
ATOM 911 C C . ILE A 1 119 ? -8.747 -1.839 15.174 1.00 98.56 119 ILE A C 1
ATOM 913 O O . ILE A 1 119 ? -7.911 -1.983 14.274 1.00 98.56 119 ILE A O 1
ATOM 917 N N . ARG A 1 120 ? -9.989 -2.325 15.107 1.00 98.44 120 ARG A N 1
ATOM 918 C CA . ARG A 1 120 ? -10.578 -3.066 13.994 1.00 98.44 120 ARG A CA 1
ATOM 919 C C . ARG A 1 120 ? -10.484 -2.325 12.670 1.00 98.44 120 ARG A C 1
ATOM 921 O O . ARG A 1 120 ? -10.168 -2.952 11.665 1.00 98.44 120 ARG A O 1
ATOM 928 N N . ALA A 1 121 ? -10.692 -1.009 12.644 1.00 98.31 121 ALA A N 1
ATOM 929 C CA . ALA A 1 121 ? -10.634 -0.236 11.410 1.00 98.31 121 ALA A CA 1
ATOM 930 C C . ALA A 1 121 ? -9.254 -0.318 10.741 1.00 98.31 121 ALA A C 1
ATOM 932 O O . ALA A 1 121 ? -9.192 -0.485 9.523 1.00 98.31 121 ALA A O 1
ATOM 933 N N . ILE A 1 122 ? -8.158 -0.251 11.505 1.00 98.56 122 ILE A N 1
ATOM 934 C CA . ILE A 1 122 ? -6.808 -0.465 10.961 1.00 98.56 122 ILE A CA 1
ATOM 935 C C . ILE A 1 122 ? -6.667 -1.915 10.481 1.00 98.56 122 ILE A C 1
ATOM 937 O O . ILE A 1 122 ? -6.294 -2.142 9.327 1.00 98.56 122 ILE A O 1
ATOM 941 N N . ALA A 1 123 ? -7.010 -2.887 11.331 1.00 98.50 123 ALA A N 1
ATOM 942 C CA . ALA A 1 123 ? -6.853 -4.308 11.025 1.00 98.50 123 ALA A CA 1
ATOM 943 C C . ALA A 1 123 ? -7.590 -4.717 9.736 1.00 98.50 123 ALA A C 1
ATOM 945 O O . ALA A 1 123 ? -7.008 -5.334 8.845 1.00 98.50 123 ALA A O 1
ATOM 946 N N . GLN A 1 124 ? -8.843 -4.300 9.587 1.00 98.19 124 GLN A N 1
ATOM 947 C CA . GLN A 1 124 ? -9.688 -4.662 8.453 1.00 98.19 124 GLN A CA 1
ATOM 948 C C . GLN A 1 124 ? -9.356 -3.843 7.203 1.00 98.19 124 GLN A C 1
ATOM 950 O O . GLN A 1 124 ? -9.130 -4.400 6.129 1.00 98.19 124 GLN A O 1
ATOM 955 N N . LYS A 1 125 ? -9.282 -2.509 7.312 1.00 98.12 125 LYS A N 1
ATOM 956 C CA . LYS A 1 125 ? -9.116 -1.653 6.125 1.00 98.12 125 LYS A CA 1
ATOM 957 C C . LYS A 1 125 ? -7.690 -1.694 5.585 1.00 98.12 125 LYS A C 1
ATOM 959 O O . LYS A 1 125 ? -7.513 -1.736 4.369 1.00 98.12 125 LYS A O 1
ATOM 964 N N . ILE A 1 126 ? -6.685 -1.696 6.465 1.00 98.25 126 ILE A N 1
ATOM 965 C CA . ILE A 1 126 ? -5.272 -1.605 6.074 1.00 98.25 126 ILE A CA 1
ATOM 966 C C . ILE A 1 126 ? -4.647 -2.990 5.929 1.00 98.25 126 ILE A C 1
ATOM 968 O O . ILE A 1 126 ? -4.025 -3.256 4.900 1.00 98.25 126 ILE A O 1
ATOM 972 N N . TYR A 1 127 ? -4.813 -3.876 6.912 1.00 98.00 127 TYR A N 1
ATOM 973 C CA . TYR A 1 127 ? -4.163 -5.193 6.875 1.00 98.00 127 TYR A CA 1
ATOM 974 C C . TYR A 1 127 ? -4.988 -6.247 6.131 1.00 98.00 127 TYR A C 1
ATOM 976 O O . TYR A 1 127 ? -4.410 -7.178 5.578 1.00 98.00 127 TYR A O 1
ATOM 984 N N . GLY A 1 128 ? -6.310 -6.072 6.045 1.00 97.44 128 GLY A N 1
ATOM 985 C CA . GLY A 1 128 ? -7.208 -7.065 5.449 1.00 97.44 128 GLY A CA 1
ATOM 986 C C . GLY A 1 128 ? -7.507 -8.239 6.382 1.00 97.44 128 GLY A C 1
ATOM 987 O O . GLY A 1 128 ? -7.778 -9.332 5.901 1.00 97.44 128 GLY A O 1
ATOM 988 N N . ALA A 1 129 ? -7.409 -8.032 7.698 1.00 98.19 129 ALA A N 1
ATOM 989 C CA . ALA A 1 129 ? -7.834 -9.017 8.685 1.00 98.19 129 ALA A CA 1
ATOM 990 C C . ALA A 1 129 ? -9.365 -9.107 8.742 1.00 98.19 129 ALA A C 1
ATOM 992 O O . ALA A 1 129 ? -10.048 -8.114 8.493 1.00 98.19 129 ALA A O 1
ATOM 993 N N . ASP A 1 130 ? -9.892 -10.265 9.138 1.00 98.00 130 ASP A N 1
ATOM 994 C CA . ASP A 1 130 ? -11.335 -10.443 9.331 1.00 98.00 130 ASP A CA 1
ATOM 995 C C . ASP A 1 130 ? -11.840 -9.663 10.559 1.00 98.00 130 ASP A C 1
ATOM 997 O O . ASP A 1 130 ? -12.857 -8.972 10.489 1.00 98.00 130 ASP A O 1
ATOM 1001 N N . ASP A 1 131 ? -11.111 -9.724 11.680 1.00 97.88 131 ASP A N 1
ATOM 1002 C CA . ASP A 1 131 ? -11.430 -9.007 12.923 1.00 97.88 131 ASP A CA 1
ATOM 1003 C C . ASP A 1 131 ? -10.183 -8.850 13.823 1.00 97.88 131 ASP A C 1
ATOM 1005 O O . ASP A 1 131 ? -9.115 -9.404 13.543 1.00 97.88 131 ASP A O 1
ATOM 1009 N N . ALA A 1 132 ? -10.323 -8.102 14.920 1.00 97.31 132 ALA A N 1
ATOM 1010 C CA . ALA A 1 132 ? -9.353 -7.975 16.000 1.00 97.31 132 ALA A CA 1
ATOM 1011 C C . ALA A 1 132 ? -9.901 -8.599 17.296 1.00 97.31 132 ALA A C 1
ATOM 1013 O O . ALA A 1 132 ? -10.950 -8.201 17.809 1.00 97.31 132 ALA A O 1
ATOM 1014 N N . LEU A 1 133 ? -9.157 -9.564 17.842 1.00 97.19 133 LEU A N 1
ATOM 1015 C CA . LEU A 1 133 ? -9.468 -10.219 19.111 1.00 97.19 133 LEU A CA 1
ATOM 1016 C C . LEU A 1 133 ? -8.613 -9.634 20.231 1.00 97.19 133 LEU A C 1
ATOM 1018 O O . LEU A 1 133 ? -7.392 -9.531 20.107 1.00 97.19 133 LEU A O 1
ATOM 1022 N N . PHE A 1 134 ? -9.256 -9.312 21.348 1.00 98.00 134 PHE A N 1
ATOM 1023 C CA . PHE A 1 134 ? -8.600 -8.747 22.518 1.00 98.00 134 PHE A CA 1
ATOM 1024 C C . PHE A 1 134 ? -8.562 -9.774 23.644 1.00 98.00 134 PHE A C 1
ATOM 1026 O O . PHE A 1 134 ? -9.516 -10.512 23.890 1.00 98.00 134 PHE A O 1
ATOM 1033 N N . THR A 1 135 ? -7.435 -9.829 24.347 1.00 98.62 135 THR A N 1
ATOM 1034 C CA . THR A 1 135 ? -7.341 -10.609 25.582 1.00 98.62 135 THR A CA 1
ATOM 1035 C C . THR A 1 135 ? -8.123 -9.909 26.692 1.00 98.62 135 THR A C 1
ATOM 1037 O O . THR A 1 135 ? -8.300 -8.693 26.668 1.00 98.62 135 THR A O 1
ATOM 1040 N N . ALA A 1 136 ? -8.523 -10.649 27.728 1.00 98.50 136 ALA A N 1
ATOM 1041 C CA . ALA A 1 136 ? -9.202 -10.058 28.884 1.00 98.50 136 ALA A CA 1
ATOM 1042 C C . ALA A 1 136 ? -8.379 -8.952 29.577 1.00 98.50 136 ALA A C 1
ATOM 1044 O O . ALA A 1 136 ? -8.953 -8.065 30.202 1.00 98.50 136 ALA A O 1
ATOM 1045 N N . GLN A 1 137 ? -7.045 -9.007 29.479 1.00 98.62 137 GLN A N 1
ATOM 1046 C CA . GLN A 1 137 ? -6.169 -7.954 29.989 1.00 98.62 137 GLN A CA 1
ATOM 1047 C C . GLN A 1 137 ? -6.254 -6.691 29.123 1.00 98.62 137 GLN A C 1
ATOM 1049 O O . GLN A 1 137 ? -6.477 -5.610 29.659 1.00 98.62 137 GLN A O 1
ATOM 1054 N N . ALA A 1 138 ? -6.160 -6.836 27.797 1.00 98.44 138 ALA A N 1
ATOM 1055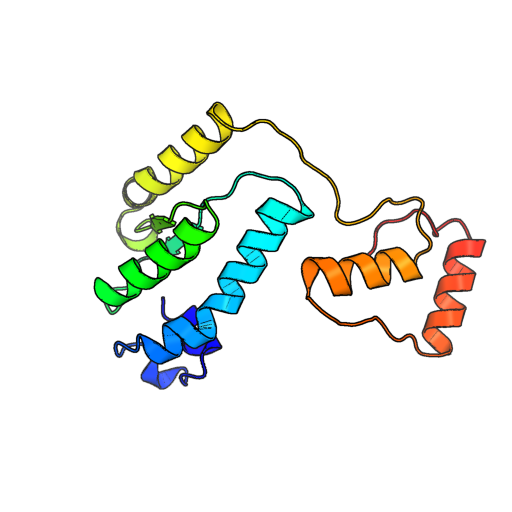 C CA . ALA A 1 138 ? -6.269 -5.714 26.867 1.00 98.44 138 ALA A CA 1
ATOM 1056 C C . ALA A 1 138 ? -7.640 -5.025 26.962 1.00 98.44 138 ALA A C 1
ATOM 1058 O O . ALA A 1 138 ? -7.717 -3.803 26.962 1.00 98.44 138 ALA A O 1
ATOM 1059 N N . GLU A 1 139 ? -8.718 -5.798 27.113 1.00 98.31 139 GLU A N 1
ATOM 1060 C CA . GLU A 1 139 ? -10.071 -5.264 27.315 1.00 98.31 139 GLU A CA 1
ATOM 1061 C C . GLU A 1 139 ? -10.148 -4.332 28.540 1.00 98.31 139 GLU A C 1
ATOM 1063 O O . GLU A 1 139 ? -10.697 -3.234 28.457 1.00 98.31 139 GLU A O 1
ATOM 1068 N N . LYS A 1 140 ? -9.540 -4.730 29.667 1.00 98.62 140 LYS A N 1
ATOM 1069 C CA . LYS A 1 140 ? -9.505 -3.907 30.886 1.00 98.62 140 LYS A CA 1
ATOM 1070 C C . LYS A 1 140 ? -8.690 -2.631 30.701 1.00 98.62 140 LYS A C 1
ATOM 1072 O O . LYS A 1 140 ? -9.139 -1.564 31.110 1.00 98.62 140 LYS A O 1
ATOM 1077 N N . GLU A 1 141 ? -7.517 -2.738 30.084 1.00 98.56 141 GLU A N 1
ATOM 1078 C CA . GLU A 1 141 ? -6.640 -1.588 29.833 1.00 98.56 141 GLU A CA 1
ATOM 1079 C C . GLU A 1 141 ? -7.306 -0.570 28.904 1.00 98.56 141 GLU A C 1
ATOM 1081 O O . GLU A 1 141 ? -7.240 0.633 29.154 1.00 98.56 141 GLU A O 1
ATOM 1086 N N . ILE A 1 142 ? -8.015 -1.036 27.873 1.00 98.50 142 ILE A N 1
ATOM 1087 C CA . ILE A 1 142 ? -8.779 -0.160 26.983 1.00 98.50 142 ILE A CA 1
ATOM 1088 C C . ILE A 1 142 ? -9.860 0.598 27.763 1.00 98.50 142 ILE A C 1
ATOM 1090 O O . ILE A 1 142 ? -9.961 1.818 27.630 1.00 98.50 142 ILE A O 1
ATOM 1094 N N . ASP A 1 143 ? -10.631 -0.091 28.608 1.00 98.50 143 ASP A N 1
ATOM 1095 C CA . ASP A 1 143 ? -11.672 0.555 29.416 1.00 98.50 143 ASP A CA 1
ATOM 1096 C C . ASP A 1 143 ? -11.095 1.603 30.376 1.00 98.50 143 ASP A C 1
ATOM 1098 O O . ASP A 1 143 ? -11.704 2.651 30.602 1.00 98.50 143 ASP A O 1
ATOM 1102 N N . GLU A 1 144 ? -9.929 1.334 30.966 1.00 98.62 144 GLU A N 1
ATOM 1103 C CA . GLU A 1 144 ? -9.225 2.287 31.827 1.00 98.62 144 GLU A CA 1
ATOM 1104 C C . GLU A 1 144 ? -8.744 3.513 31.044 1.00 98.62 144 GLU A C 1
ATOM 1106 O O . GLU A 1 144 ? -8.921 4.644 31.504 1.00 98.62 144 GLU A O 1
ATOM 1111 N N . LEU A 1 145 ? -8.190 3.323 29.845 1.00 98.50 145 LEU A N 1
ATOM 1112 C CA . LEU A 1 145 ? -7.765 4.423 28.977 1.00 98.50 145 LEU A CA 1
ATOM 1113 C C . LEU A 1 145 ? -8.944 5.310 28.566 1.00 98.50 145 LEU A C 1
ATOM 1115 O O . LEU A 1 145 ? -8.845 6.538 28.640 1.00 98.50 145 LEU A O 1
ATOM 1119 N N . GLU A 1 146 ? -10.072 4.713 28.184 1.00 98.31 146 GLU A N 1
ATOM 1120 C CA . GLU A 1 146 ? -11.280 5.458 27.820 1.00 98.31 146 GLU A CA 1
ATOM 1121 C C . GLU A 1 146 ? -11.833 6.249 29.015 1.00 98.31 146 GLU A C 1
ATOM 1123 O O . GLU A 1 146 ? -12.107 7.445 28.877 1.00 98.31 146 GLU A O 1
ATOM 1128 N N . LYS A 1 147 ? -11.8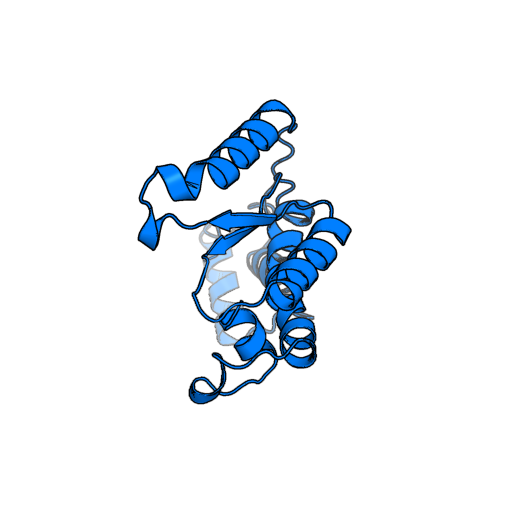97 5.640 30.208 1.00 98.31 147 LYS A N 1
ATOM 1129 C CA . LYS A 1 147 ? -12.318 6.318 31.453 1.00 98.31 147 LYS A CA 1
ATOM 1130 C C . LYS A 1 147 ? -11.418 7.491 31.829 1.00 98.31 147 LYS A C 1
ATOM 1132 O O . LYS A 1 147 ? -11.912 8.500 32.325 1.00 98.31 147 LYS A O 1
ATOM 1137 N N . ASN A 1 148 ? -10.118 7.374 31.577 1.00 98.25 148 ASN A N 1
ATOM 1138 C CA . ASN A 1 148 ? -9.138 8.419 31.867 1.00 98.25 148 ASN A CA 1
ATOM 1139 C C . ASN A 1 148 ? -9.071 9.514 30.783 1.00 98.25 148 ASN A C 1
ATOM 1141 O O . ASN A 1 148 ? -8.209 10.388 30.845 1.00 98.25 148 ASN A O 1
ATOM 1145 N N . GLY A 1 149 ? -9.972 9.493 29.794 1.00 97.69 149 GLY A N 1
ATOM 1146 C CA . GLY A 1 149 ? -10.057 10.521 28.755 1.00 97.69 149 GLY A CA 1
ATOM 1147 C C . GLY A 1 149 ? -9.090 10.327 27.585 1.00 97.69 149 GLY A C 1
ATOM 1148 O O . GLY A 1 149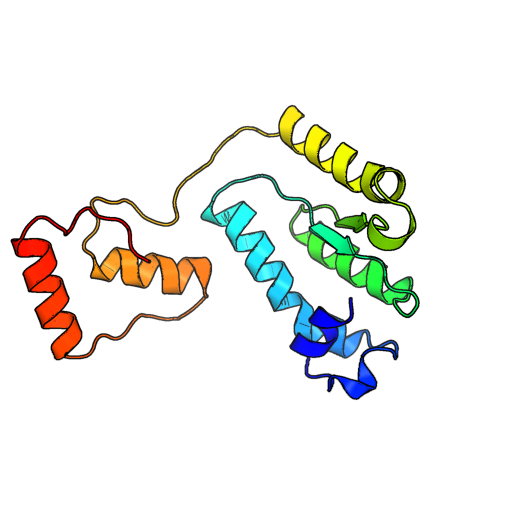 ? -9.032 11.178 26.699 1.00 97.69 149 GLY A O 1
ATOM 1149 N N . PHE A 1 150 ? -8.374 9.200 27.523 1.00 97.94 150 PHE A N 1
ATOM 1150 C CA . PHE A 1 150 ? -7.491 8.866 26.401 1.00 97.94 150 PHE A CA 1
ATOM 1151 C C . PHE A 1 150 ? -8.230 8.210 25.231 1.00 97.94 150 PHE A C 1
ATOM 1153 O O . PHE A 1 150 ? -7.630 7.979 24.189 1.00 97.94 150 PHE A O 1
ATOM 1160 N N . 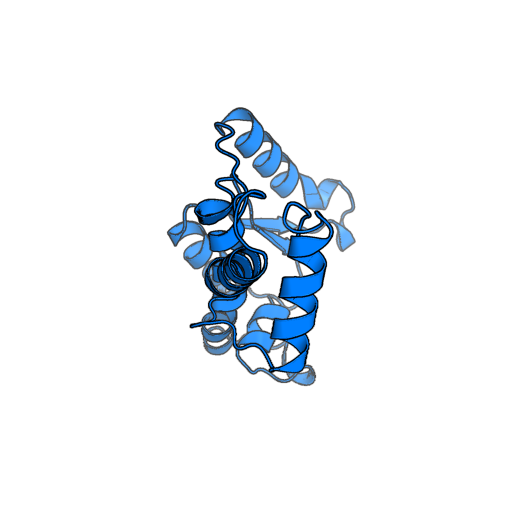GLY A 1 151 ? -9.540 7.971 25.347 1.00 97.44 151 GLY A N 1
ATOM 1161 C CA . GLY A 1 151 ? -10.342 7.323 24.303 1.00 97.44 151 GLY A CA 1
ATOM 1162 C C . GLY A 1 151 ? -10.262 7.992 22.929 1.00 97.44 151 GLY A C 1
ATOM 1163 O O . GLY A 1 151 ? -10.424 7.319 21.917 1.00 97.44 151 GLY A O 1
ATOM 1164 N N . LYS A 1 152 ? -9.957 9.295 22.871 1.00 97.12 152 LYS A N 1
ATOM 1165 C CA . LYS A 1 152 ? -9.885 10.082 21.629 1.00 97.12 152 LYS A CA 1
ATOM 1166 C C . LYS A 1 152 ? -8.501 10.141 20.981 1.00 97.12 152 LYS A C 1
ATOM 1168 O O . LYS A 1 152 ? -8.365 10.713 19.903 1.00 97.12 152 LYS A O 1
ATOM 1173 N N . THR A 1 153 ? -7.473 9.557 21.593 1.00 97.06 153 THR A N 1
ATOM 1174 C CA . THR A 1 153 ? -6.133 9.540 20.994 1.00 97.06 153 THR A CA 1
ATOM 1175 C C . THR A 1 153 ? -6.083 8.624 19.767 1.00 97.06 153 THR A C 1
ATOM 1177 O O . THR A 1 153 ? -6.979 7.803 19.524 1.00 97.06 153 THR A O 1
ATOM 1180 N N . ALA A 1 154 ? -5.050 8.812 18.945 1.00 97.50 154 ALA A N 1
ATOM 1181 C CA . ALA A 1 154 ? -4.765 7.929 17.824 1.00 97.50 154 ALA A CA 1
ATOM 1182 C C . ALA A 1 154 ? -4.149 6.606 18.308 1.00 97.50 154 ALA A C 1
ATOM 1184 O O . ALA A 1 154 ? -3.490 6.554 19.346 1.00 97.50 154 ALA A O 1
ATOM 1185 N N . ILE A 1 155 ? -4.352 5.557 17.516 1.00 97.62 155 ILE A N 1
ATOM 1186 C CA . ILE A 1 155 ? -3.774 4.225 17.712 1.00 97.62 155 ILE A CA 1
ATOM 1187 C C . ILE A 1 155 ? -2.461 4.115 16.939 1.00 97.62 155 ILE A C 1
ATOM 1189 O O . ILE A 1 155 ? -2.396 4.536 15.780 1.00 97.62 155 ILE A O 1
ATOM 1193 N N . CYS A 1 156 ? -1.456 3.540 17.597 1.00 95.81 156 CYS A N 1
ATOM 1194 C CA . CYS A 1 156 ? -0.183 3.122 17.020 1.00 95.81 156 CYS A CA 1
ATOM 1195 C C . CYS A 1 156 ? -0.158 1.594 16.965 1.00 95.81 156 CYS A C 1
ATOM 1197 O O . CYS A 1 156 ? -0.391 0.989 18.038 1.00 95.81 156 CYS A O 1
#

pLDDT: mean 97.1, std 2.9, range [75.94, 98.69]

Foldseek 3Di:
DLVLLVLLPDDPVCSLADDQNSSVSSLVVVVLVVCLVCPQFVAADEAEDEDDPSQDPVSVVSSQVVCVVVVYGYDYAPCVPVNPVSCVRVVVVVVVRVVVDDRPGDHLDALPDFPVVLVQSCCCSRVVDPGDDDDPVRVVVSVVCVVVVNRSPHDD

Sequence (156 aa):
VRALKYNGGVPKADLNNENLEALEKGLPNLLKHVENITNVYKLPAVVAINAFPTDTAAELKLVEDKCKALGVNVKLSEVWAKGGEGGVEVAKEVVRLIEAGENKFQFAYDTELPIREKIRAIAQKIYGADDALFTAQAEKEIDELEKNGFGKTAIC